Protein AF-B0JVQ8-F1 (afdb_monomer_lite)

Structure (mmCIF, N/CA/C/O backbone):
data_AF-B0JVQ8-F1
#
_entry.id   AF-B0JVQ8-F1
#
loop_
_atom_site.group_PDB
_atom_site.id
_atom_site.type_symbol
_atom_site.label_atom_id
_atom_site.label_alt_id
_atom_site.label_comp_id
_atom_site.label_asym_id
_atom_site.label_entity_id
_atom_site.label_seq_id
_atom_site.pdbx_PDB_ins_code
_atom_site.Cartn_x
_atom_site.Cartn_y
_atom_site.Cartn_z
_atom_site.occupancy
_atom_site.B_iso_or_equiv
_atom_site.auth_seq_id
_atom_site.auth_comp_id
_atom_site.auth_asym_id
_atom_site.auth_atom_id
_atom_site.pdbx_PDB_model_num
ATOM 1 N N . MET A 1 1 ? 41.024 -1.592 -37.793 1.00 49.59 1 MET A N 1
ATOM 2 C CA . MET A 1 1 ? 39.873 -0.798 -37.304 1.00 49.59 1 MET A CA 1
ATOM 3 C C . MET A 1 1 ? 38.625 -1.685 -37.193 1.00 49.59 1 MET A C 1
ATOM 5 O O . MET A 1 1 ? 37.696 -1.521 -37.964 1.00 49.59 1 MET A O 1
ATOM 9 N N . LEU A 1 2 ? 38.610 -2.661 -36.275 1.00 57.81 2 LEU A N 1
ATOM 10 C CA . LEU A 1 2 ? 37.483 -3.607 -36.099 1.00 57.81 2 LEU A CA 1
ATOM 11 C C . LEU A 1 2 ? 36.840 -3.529 -34.699 1.00 57.81 2 LEU A C 1
ATOM 13 O O . LEU A 1 2 ? 35.791 -4.115 -34.461 1.00 57.81 2 LEU A O 1
ATOM 17 N N . LEU A 1 3 ? 37.445 -2.768 -33.779 1.00 57.50 3 LEU A N 1
ATOM 18 C CA . LEU A 1 3 ? 36.949 -2.570 -32.410 1.00 57.50 3 LEU A CA 1
ATOM 19 C C . LEU A 1 3 ? 35.796 -1.554 -32.326 1.00 57.50 3 LEU A C 1
ATOM 21 O O . LEU A 1 3 ? 34.984 -1.630 -31.409 1.00 57.50 3 LEU A O 1
ATOM 25 N N . GLY A 1 4 ? 35.688 -0.635 -33.293 1.00 60.41 4 GLY A N 1
ATOM 26 C CA . GLY A 1 4 ? 34.608 0.358 -33.325 1.00 60.41 4 GLY A CA 1
ATOM 27 C C . GLY A 1 4 ? 33.232 -0.268 -33.562 1.00 60.41 4 GLY A C 1
ATOM 28 O O . GLY A 1 4 ? 32.260 0.126 -32.931 1.00 60.41 4 GLY A O 1
ATOM 29 N N . SER A 1 5 ? 33.155 -1.295 -34.409 1.00 63.97 5 SER A N 1
ATOM 30 C CA . SER A 1 5 ? 31.902 -1.955 -34.799 1.00 63.97 5 SER A CA 1
ATOM 31 C C . SER A 1 5 ? 31.281 -2.769 -33.659 1.00 63.97 5 SER A C 1
ATOM 33 O O . SER A 1 5 ? 30.063 -2.788 -33.499 1.00 63.97 5 SER A O 1
ATOM 35 N N . ILE A 1 6 ? 32.121 -3.417 -32.845 1.00 68.94 6 ILE A N 1
ATOM 36 C CA . ILE A 1 6 ? 31.690 -4.258 -31.717 1.00 68.94 6 ILE A CA 1
ATOM 37 C C . ILE A 1 6 ? 31.199 -3.374 -30.557 1.00 68.94 6 ILE A C 1
ATOM 39 O O . ILE A 1 6 ? 30.150 -3.648 -29.976 1.00 68.94 6 ILE A O 1
ATOM 43 N N . GLY A 1 7 ? 31.903 -2.274 -30.264 1.00 71.50 7 GLY A N 1
ATOM 44 C CA . GLY A 1 7 ? 31.506 -1.335 -29.210 1.00 71.50 7 GLY A CA 1
ATOM 45 C C . GLY A 1 7 ? 30.224 -0.559 -29.531 1.00 71.50 7 GLY A C 1
ATOM 46 O O . GLY A 1 7 ? 29.358 -0.418 -28.667 1.00 71.50 7 GLY A O 1
ATOM 47 N N . LEU A 1 8 ? 30.059 -0.098 -30.779 1.00 78.56 8 LEU A N 1
ATOM 48 C CA . LEU A 1 8 ? 28.872 0.666 -31.181 1.00 78.56 8 LEU A CA 1
ATOM 49 C C . LEU A 1 8 ? 27.601 -0.194 -31.171 1.00 78.56 8 LEU A C 1
ATOM 51 O O . LEU A 1 8 ? 26.558 0.260 -30.710 1.00 78.56 8 LEU A O 1
ATOM 55 N N . GLY A 1 9 ? 27.692 -1.445 -31.638 1.00 80.12 9 GLY A N 1
ATOM 56 C CA . GLY A 1 9 ? 26.560 -2.375 -31.631 1.00 80.12 9 GLY A CA 1
ATOM 57 C C . GLY A 1 9 ? 26.051 -2.670 -30.218 1.00 80.12 9 GLY A C 1
ATOM 58 O O . GLY A 1 9 ? 24.843 -2.706 -29.991 1.00 80.12 9 GLY A O 1
ATOM 59 N N . TRP A 1 10 ? 26.960 -2.806 -29.247 1.00 85.69 10 TRP A N 1
ATOM 60 C CA . TRP A 1 10 ? 26.592 -3.013 -27.844 1.00 85.69 10 TRP A CA 1
ATOM 61 C C . TRP A 1 10 ? 25.919 -1.779 -27.227 1.00 85.69 10 TRP A C 1
ATOM 63 O O . TRP A 1 10 ? 24.903 -1.910 -26.540 1.00 85.69 10 TRP A O 1
ATOM 73 N N . LEU A 1 11 ? 26.434 -0.580 -27.518 1.00 87.25 11 LEU A N 1
ATOM 74 C CA . LEU A 1 11 ? 25.862 0.674 -27.025 1.00 87.25 11 LEU A CA 1
ATOM 75 C C . LEU A 1 11 ? 24.450 0.911 -27.578 1.00 87.25 11 LEU A C 1
ATOM 77 O O . LEU A 1 11 ? 23.534 1.216 -26.816 1.00 87.25 11 LEU A O 1
ATOM 81 N N . VAL A 1 12 ? 24.260 0.720 -28.886 1.00 90.25 12 VAL A N 1
ATOM 82 C CA . VAL A 1 12 ? 22.955 0.898 -29.539 1.00 90.25 12 VAL A CA 1
ATOM 83 C C . VAL A 1 12 ? 21.945 -0.135 -29.038 1.00 90.25 12 VAL A C 1
ATOM 85 O O . VAL A 1 12 ? 20.826 0.240 -28.700 1.00 90.25 12 VAL A O 1
ATOM 88 N N . ASN A 1 13 ? 22.329 -1.410 -28.903 1.00 90.19 13 ASN A N 1
ATOM 89 C CA . ASN A 1 13 ? 21.435 -2.431 -28.346 1.00 90.19 13 ASN A CA 1
ATOM 90 C C . ASN A 1 13 ? 21.031 -2.122 -26.901 1.00 90.19 13 ASN A C 1
ATOM 92 O O . ASN A 1 13 ? 19.857 -2.234 -26.557 1.00 90.19 13 ASN A O 1
ATOM 96 N N . SER A 1 14 ? 21.976 -1.694 -26.064 1.00 91.38 14 SER A N 1
ATOM 97 C CA . SER A 1 14 ? 21.689 -1.339 -24.669 1.00 91.38 14 SER A CA 1
ATOM 98 C C . SER A 1 14 ? 20.749 -0.136 -24.580 1.00 91.38 14 SER A C 1
ATOM 100 O O . SER A 1 14 ? 19.805 -0.141 -23.791 1.00 91.38 14 SER A O 1
ATOM 102 N N . PHE A 1 15 ? 20.956 0.869 -25.436 1.00 95.50 15 PHE A N 1
ATOM 103 C CA . PHE A 1 15 ? 20.071 2.025 -25.539 1.00 95.50 15 PHE A CA 1
ATOM 104 C C . PHE A 1 15 ? 18.660 1.628 -25.993 1.00 95.50 15 PHE A C 1
ATOM 106 O O . PHE A 1 15 ? 17.682 2.049 -25.380 1.00 95.50 15 PHE A O 1
ATOM 113 N N . LEU A 1 16 ? 18.535 0.763 -27.005 1.00 95.25 16 LEU A N 1
ATOM 114 C CA . LEU A 1 16 ? 17.241 0.250 -27.465 1.00 95.25 16 LEU A CA 1
ATOM 115 C C . LEU A 1 16 ? 16.503 -0.535 -26.371 1.00 95.25 16 LEU A C 1
ATOM 117 O O . LEU A 1 16 ? 15.298 -0.355 -26.207 1.00 95.25 16 LEU A O 1
ATOM 121 N N . ILE A 1 17 ? 17.212 -1.359 -25.592 1.00 95.56 17 ILE A N 1
ATOM 122 C CA . ILE A 1 17 ? 16.632 -2.084 -24.451 1.00 95.56 17 ILE A CA 1
ATOM 123 C C . ILE A 1 17 ? 16.139 -1.107 -23.380 1.00 95.56 17 ILE A C 1
ATOM 125 O O . ILE A 1 17 ? 15.042 -1.291 -22.857 1.00 95.56 17 ILE A O 1
ATOM 129 N N . LEU A 1 18 ? 16.906 -0.057 -23.070 1.00 96.19 18 LEU A N 1
ATOM 130 C CA . LEU A 1 18 ? 16.502 0.966 -22.103 1.00 96.19 18 LEU A CA 1
ATOM 131 C C . LEU A 1 18 ? 15.238 1.689 -22.577 1.00 96.19 18 LEU A C 1
ATOM 133 O O . LEU A 1 18 ? 14.283 1.806 -21.815 1.00 96.19 18 LEU A O 1
ATOM 137 N N . VAL A 1 19 ? 15.191 2.108 -23.843 1.00 96.50 19 VAL A N 1
ATOM 138 C CA . VAL A 1 19 ? 14.007 2.752 -24.432 1.00 96.50 19 VAL A CA 1
ATOM 139 C C . VAL A 1 19 ? 12.794 1.823 -24.377 1.00 96.50 19 VAL A C 1
ATOM 141 O O . VAL A 1 19 ? 11.725 2.242 -23.935 1.00 96.50 19 VAL A O 1
ATOM 144 N N . ALA A 1 20 ? 12.953 0.552 -24.754 1.00 96.31 20 ALA A N 1
ATOM 145 C CA . ALA A 1 20 ? 11.885 -0.436 -24.647 1.00 96.31 20 ALA A CA 1
ATOM 146 C C . ALA A 1 20 ? 11.418 -0.593 -23.192 1.00 96.31 20 ALA A C 1
ATOM 148 O O . ALA A 1 20 ? 10.222 -0.522 -22.918 1.00 96.31 20 ALA A O 1
ATOM 149 N N . PHE A 1 21 ? 12.344 -0.738 -22.242 1.00 96.88 21 PHE A N 1
ATOM 150 C CA . PHE A 1 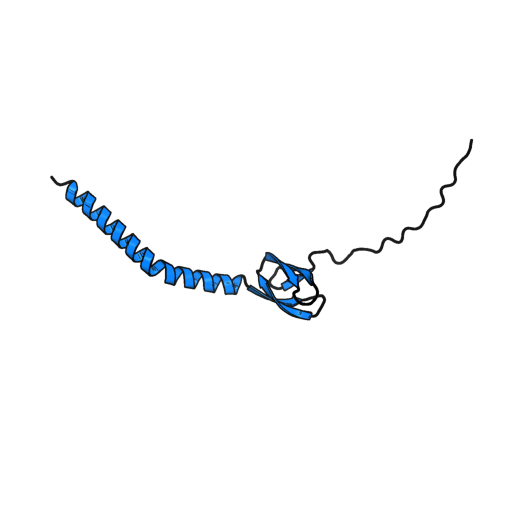21 ? 12.019 -0.826 -20.821 1.00 96.88 21 PHE A CA 1
ATOM 151 C C . PHE A 1 21 ? 11.275 0.416 -20.334 1.00 96.88 21 PHE A C 1
ATOM 153 O O . PHE A 1 21 ? 10.289 0.285 -19.624 1.00 96.88 21 PHE A O 1
ATOM 160 N N . LEU A 1 22 ? 11.677 1.614 -20.752 1.00 96.69 22 LEU A N 1
ATOM 161 C CA . LEU A 1 22 ? 11.014 2.860 -20.378 1.00 96.69 22 LEU A CA 1
ATOM 162 C C . LEU A 1 22 ? 9.558 2.885 -20.865 1.00 96.69 22 LEU A C 1
ATOM 164 O O . LEU A 1 22 ? 8.677 3.274 -20.105 1.00 96.69 22 LEU A O 1
ATOM 168 N N . ILE A 1 23 ? 9.293 2.375 -22.072 1.00 96.38 23 ILE A N 1
ATOM 169 C CA . ILE A 1 23 ? 7.942 2.263 -22.646 1.00 96.38 23 ILE A CA 1
ATOM 170 C C . ILE A 1 23 ? 7.107 1.172 -21.956 1.00 96.38 23 ILE A C 1
ATOM 172 O O . ILE A 1 23 ? 5.923 1.378 -21.693 1.00 96.38 23 ILE A O 1
ATOM 176 N N . PHE A 1 24 ? 7.695 0.014 -21.644 1.00 96.75 24 PHE A N 1
ATOM 177 C CA . PHE A 1 24 ? 6.972 -1.100 -21.016 1.00 96.75 24 PHE A CA 1
ATOM 178 C C . PHE A 1 24 ? 6.807 -0.942 -19.500 1.00 96.75 24 PHE A C 1
ATOM 180 O O . PHE A 1 24 ? 5.818 -1.415 -18.933 1.00 96.75 24 PHE A O 1
ATOM 187 N N . SER A 1 25 ? 7.740 -0.256 -18.838 1.00 96.81 25 SER A N 1
ATOM 188 C CA . SER A 1 25 ? 7.736 -0.041 -17.391 1.00 96.81 25 SER A CA 1
ATOM 189 C C . SER A 1 25 ? 6.427 0.538 -16.851 1.00 96.81 25 SER A C 1
ATOM 191 O O . SER A 1 25 ? 5.952 -0.033 -15.872 1.00 96.81 25 SER A O 1
ATOM 193 N N . PRO A 1 26 ? 5.765 1.558 -17.445 1.00 96.19 26 PRO A N 1
ATOM 194 C CA . PRO A 1 26 ? 4.506 2.067 -16.904 1.00 96.19 26 PRO A CA 1
ATOM 195 C C . PRO A 1 26 ? 3.398 1.011 -16.909 1.00 96.19 26 PRO A C 1
ATOM 197 O O . PRO A 1 26 ? 2.649 0.911 -15.942 1.00 96.19 26 PRO A O 1
ATOM 200 N N . VAL A 1 27 ? 3.314 0.182 -17.954 1.00 96.50 27 VAL A N 1
ATOM 201 C CA . VAL A 1 27 ? 2.289 -0.869 -18.065 1.00 96.50 27 VAL A CA 1
ATOM 202 C C . VAL A 1 27 ? 2.507 -1.943 -17.000 1.00 96.50 27 VAL A C 1
ATOM 204 O O . VAL A 1 27 ? 1.574 -2.336 -16.297 1.00 96.50 27 VAL A O 1
ATOM 207 N N . ILE A 1 28 ? 3.756 -2.386 -16.844 1.00 96.88 28 ILE A N 1
ATOM 208 C CA . ILE A 1 28 ? 4.131 -3.402 -15.855 1.00 96.88 28 ILE A CA 1
ATOM 209 C C . ILE A 1 28 ? 3.959 -2.851 -14.435 1.00 96.88 28 ILE A C 1
ATOM 211 O O . ILE A 1 28 ? 3.344 -3.505 -13.591 1.00 96.88 28 ILE A O 1
ATOM 215 N N . ALA A 1 29 ? 4.447 -1.635 -14.179 1.00 96.56 29 ALA A N 1
ATOM 216 C CA . ALA A 1 29 ? 4.325 -0.959 -12.893 1.00 96.56 29 ALA A CA 1
ATOM 217 C C . ALA A 1 29 ? 2.856 -0.797 -12.496 1.00 96.56 29 ALA A C 1
ATOM 219 O O . ALA A 1 29 ? 2.497 -1.104 -11.361 1.00 96.56 29 ALA A O 1
ATOM 220 N N . TRP A 1 30 ? 1.990 -0.407 -13.435 1.00 97.25 30 TRP A N 1
ATOM 221 C CA . TRP A 1 30 ? 0.554 -0.299 -13.195 1.00 97.25 30 TRP A CA 1
ATOM 222 C C . TRP A 1 30 ? -0.075 -1.642 -12.810 1.00 97.25 30 TRP A C 1
ATOM 224 O O . TRP A 1 30 ? -0.844 -1.719 -11.849 1.00 97.25 30 TRP A O 1
ATOM 234 N N . GLY A 1 31 ? 0.281 -2.720 -13.515 1.00 96.81 31 GLY A N 1
ATOM 235 C CA . GLY A 1 31 ? -0.197 -4.069 -13.212 1.00 96.81 31 GLY A CA 1
ATOM 236 C C . GLY A 1 31 ? 0.220 -4.544 -11.819 1.00 96.81 31 GLY A C 1
ATOM 237 O O . GLY A 1 31 ? -0.626 -4.986 -11.036 1.00 96.81 31 GLY A O 1
ATOM 238 N N . ILE A 1 32 ? 1.505 -4.392 -11.486 1.00 96.75 32 ILE A N 1
ATOM 239 C CA . ILE A 1 32 ? 2.058 -4.750 -10.173 1.00 96.75 32 ILE A CA 1
ATOM 240 C C . ILE A 1 32 ? 1.397 -3.919 -9.073 1.00 96.75 32 ILE A C 1
ATOM 242 O O . ILE A 1 32 ? 0.922 -4.480 -8.087 1.00 96.75 32 ILE A O 1
ATOM 246 N N . PHE A 1 33 ? 1.306 -2.602 -9.253 1.00 96.38 33 PHE A N 1
ATOM 247 C CA . PHE A 1 33 ? 0.693 -1.694 -8.287 1.00 96.38 33 PHE A CA 1
ATOM 248 C C . PHE A 1 33 ? -0.773 -2.055 -8.030 1.00 96.38 33 PHE A C 1
ATOM 250 O O . PHE A 1 33 ? -1.195 -2.199 -6.882 1.00 96.38 33 PHE A O 1
ATOM 257 N N . ARG A 1 34 ? -1.553 -2.302 -9.089 1.00 96.00 34 ARG A N 1
ATOM 258 C CA . ARG A 1 34 ? -2.968 -2.678 -8.969 1.00 96.00 34 ARG A CA 1
ATOM 259 C C . ARG A 1 34 ? -3.164 -4.049 -8.324 1.00 96.00 34 ARG A C 1
ATOM 261 O O . ARG A 1 34 ? -4.163 -4.261 -7.631 1.00 96.00 34 ARG A O 1
ATOM 268 N N . TRP A 1 35 ? -2.265 -4.997 -8.577 1.00 95.31 35 TRP A N 1
ATOM 269 C CA . TRP A 1 35 ? -2.265 -6.294 -7.901 1.00 95.31 35 TRP A CA 1
ATOM 270 C C . TRP A 1 35 ? -1.922 -6.144 -6.415 1.00 95.31 35 TRP A C 1
ATOM 272 O O . TRP A 1 35 ? -2.637 -6.679 -5.568 1.00 95.31 35 TRP A O 1
ATOM 282 N N . TRP A 1 36 ? -0.898 -5.351 -6.098 1.00 94.50 36 TRP A N 1
ATOM 283 C CA . TRP A 1 36 ? -0.474 -5.072 -4.731 1.00 94.50 36 TRP A CA 1
ATOM 284 C C . TRP A 1 36 ? -1.581 -4.397 -3.913 1.00 94.50 36 TRP A C 1
ATOM 286 O O . TRP A 1 36 ? -1.895 -4.883 -2.830 1.00 94.50 36 TRP A O 1
ATOM 296 N N . LEU A 1 37 ? -2.253 -3.367 -4.451 1.00 93.06 37 LEU A N 1
ATOM 297 C CA . LEU A 1 37 ? -3.380 -2.715 -3.771 1.00 93.06 37 LEU A CA 1
ATOM 298 C C . LEU A 1 37 ? -4.460 -3.719 -3.371 1.00 93.06 37 LEU A C 1
ATOM 300 O O . LEU A 1 37 ? -4.891 -3.730 -2.229 1.00 93.06 37 LEU A O 1
ATOM 304 N N . ARG A 1 38 ? -4.869 -4.608 -4.280 1.00 90.75 38 ARG A N 1
ATOM 305 C CA . ARG A 1 38 ? -5.909 -5.606 -3.981 1.00 90.75 38 ARG A CA 1
ATOM 306 C C . ARG A 1 38 ? -5.512 -6.595 -2.885 1.00 90.75 38 ARG A C 1
ATOM 308 O O . ARG A 1 38 ? -6.383 -7.165 -2.247 1.00 90.75 38 ARG A O 1
ATOM 315 N N . ARG A 1 39 ? -4.214 -6.840 -2.695 1.00 89.12 39 ARG A N 1
ATOM 316 C CA . ARG A 1 39 ? -3.694 -7.748 -1.660 1.00 89.12 39 ARG A CA 1
ATOM 317 C C . ARG A 1 39 ? -3.412 -7.039 -0.340 1.00 89.12 39 ARG A C 1
ATOM 319 O O . ARG A 1 39 ? -3.368 -7.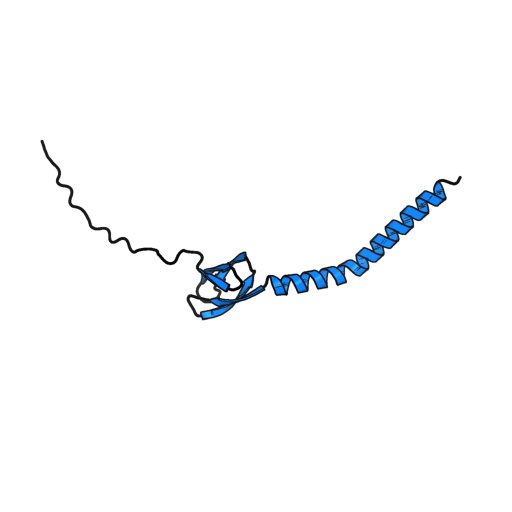702 0.694 1.00 89.12 39 ARG A O 1
ATOM 326 N N . ASN A 1 40 ? -3.170 -5.732 -0.394 1.00 92.62 40 ASN A N 1
ATOM 327 C CA . ASN A 1 40 ? -2.779 -4.939 0.760 1.00 92.62 40 ASN A CA 1
ATOM 328 C C . ASN A 1 40 ? -3.919 -4.088 1.328 1.00 92.62 40 ASN A C 1
ATOM 330 O O . ASN A 1 40 ? -3.814 -3.680 2.473 1.00 92.62 40 ASN A O 1
ATOM 334 N N . LEU A 1 41 ? -4.990 -3.821 0.582 1.00 93.00 41 LEU A N 1
ATOM 335 C CA . LEU A 1 41 ? -6.201 -3.209 1.128 1.00 93.00 41 LEU A CA 1
ATOM 336 C C . LEU A 1 41 ? -7.032 -4.273 1.847 1.00 93.00 41 LEU A C 1
ATOM 338 O O . LEU A 1 41 ? -7.221 -5.380 1.343 1.00 93.00 41 LEU A O 1
ATOM 342 N N . VAL A 1 42 ? -7.518 -3.912 3.025 1.00 93.19 42 VAL A N 1
ATOM 343 C CA . VAL A 1 42 ? -8.422 -4.697 3.859 1.00 93.19 42 VAL A CA 1
ATOM 344 C C . VAL A 1 42 ? -9.665 -3.859 4.085 1.00 93.19 42 VAL A C 1
ATOM 346 O O . VAL A 1 42 ? -9.559 -2.698 4.467 1.00 93.19 42 VAL A O 1
ATOM 349 N N . GLU A 1 43 ? -10.823 -4.448 3.837 1.00 93.62 43 GLU A N 1
ATOM 350 C CA . GLU A 1 43 ? -12.127 -3.828 4.041 1.00 93.62 43 GLU A CA 1
ATOM 351 C C . GLU A 1 43 ? -12.874 -4.665 5.072 1.00 93.62 43 GLU A C 1
ATOM 353 O O . GLU A 1 43 ? -13.075 -5.863 4.874 1.00 93.62 43 GLU A O 1
ATOM 358 N N . ASP A 1 44 ? -13.161 -4.053 6.217 1.00 94.00 44 ASP A N 1
ATOM 359 C CA . ASP A 1 44 ? -13.748 -4.714 7.381 1.00 94.00 44 ASP A CA 1
ATOM 360 C C . ASP A 1 44 ? -14.472 -3.668 8.257 1.00 94.00 44 ASP A C 1
ATOM 362 O O . ASP A 1 44 ? -14.405 -2.459 8.011 1.00 94.00 44 ASP A O 1
ATOM 366 N N . SER A 1 45 ? -15.196 -4.118 9.276 1.00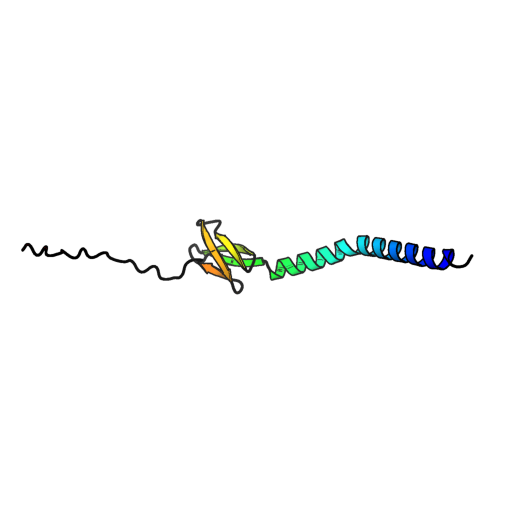 94.50 45 SER A N 1
ATOM 367 C CA . SER A 1 45 ? -15.889 -3.246 10.230 1.00 94.50 45 SER A CA 1
ATOM 368 C C . SER A 1 45 ? -15.026 -2.930 11.453 1.00 94.50 45 SER A C 1
ATOM 370 O O . SER A 1 45 ? -14.308 -3.786 11.967 1.00 94.50 45 SER A O 1
ATOM 372 N N . CYS A 1 46 ? -15.137 -1.712 11.989 1.00 93.06 46 CYS A N 1
ATOM 373 C CA . CYS A 1 46 ? -14.547 -1.365 13.280 1.00 93.06 46 CYS A CA 1
ATOM 374 C C . CYS A 1 46 ? -15.166 -2.230 14.400 1.00 93.06 46 CYS A C 1
ATOM 376 O O . CYS A 1 46 ? -16.384 -2.187 14.580 1.00 93.06 46 CYS A O 1
ATOM 378 N N . PRO A 1 47 ? -14.370 -2.941 15.220 1.00 91.50 47 PRO A N 1
ATOM 379 C CA . PRO A 1 47 ? -14.901 -3.804 16.280 1.00 91.50 47 PRO A CA 1
ATOM 380 C C . PRO A 1 47 ? -15.566 -3.037 17.437 1.00 91.50 47 PRO A C 1
ATOM 382 O O . PRO A 1 47 ? -16.284 -3.642 18.225 1.00 91.50 47 PRO A O 1
ATOM 385 N N . VAL A 1 48 ? -15.333 -1.723 17.552 1.00 91.88 48 VAL A N 1
ATOM 386 C CA . VAL A 1 48 ? -15.882 -0.878 18.629 1.00 91.88 48 VAL A CA 1
ATOM 387 C C . VAL A 1 48 ? -17.184 -0.194 18.212 1.00 91.88 48 VAL A C 1
ATOM 389 O O . VAL A 1 48 ? -18.152 -0.209 18.963 1.00 91.88 48 VAL A O 1
ATOM 392 N N . CYS A 1 49 ? -17.222 0.407 17.017 1.00 93.50 49 CYS A N 1
ATOM 393 C CA . CYS A 1 49 ? -18.369 1.202 16.557 1.00 93.50 49 CYS A CA 1
ATOM 394 C C . CYS A 1 49 ? -19.086 0.645 15.319 1.00 93.50 49 CYS A C 1
ATOM 396 O O . CYS A 1 49 ? -20.013 1.283 14.827 1.00 93.50 49 CYS A O 1
ATOM 398 N N . SER A 1 50 ? -18.680 -0.517 14.798 1.00 93.88 50 SER A N 1
ATOM 399 C CA . SER A 1 50 ? -19.253 -1.174 13.606 1.00 93.88 50 SER A CA 1
ATOM 400 C C . SER A 1 50 ? -19.224 -0.358 12.303 1.00 93.88 50 SER A C 1
ATOM 402 O O . SER A 1 50 ? -19.902 -0.700 11.343 1.00 93.88 50 SER A O 1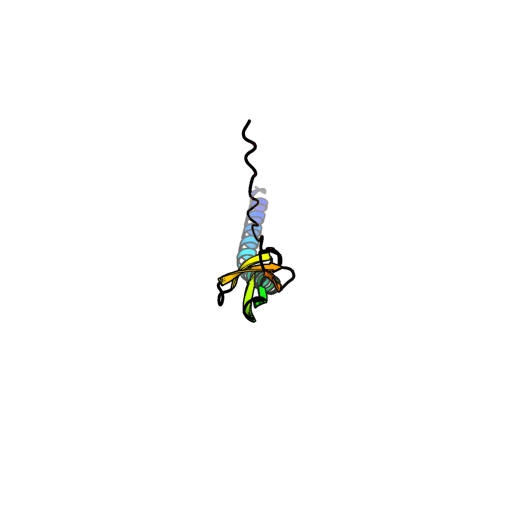
ATOM 404 N N . TYR A 1 51 ? -18.427 0.710 12.240 1.00 94.94 51 TYR A N 1
ATOM 405 C CA . TYR A 1 51 ? -18.233 1.482 11.013 1.00 94.94 51 TYR A CA 1
ATOM 406 C C . TYR A 1 51 ? -17.354 0.719 10.013 1.00 94.94 51 TYR A C 1
ATOM 408 O O . TYR A 1 51 ? -16.250 0.304 10.372 1.00 94.94 51 TYR A O 1
ATOM 416 N N . GLU A 1 52 ? -17.816 0.559 8.774 1.00 95.00 52 GLU A N 1
ATOM 417 C CA . GLU A 1 52 ? -17.065 -0.078 7.685 1.00 95.00 52 GLU A CA 1
ATOM 418 C C . GLU A 1 52 ? -16.097 0.905 7.027 1.00 95.00 52 GLU A C 1
ATOM 420 O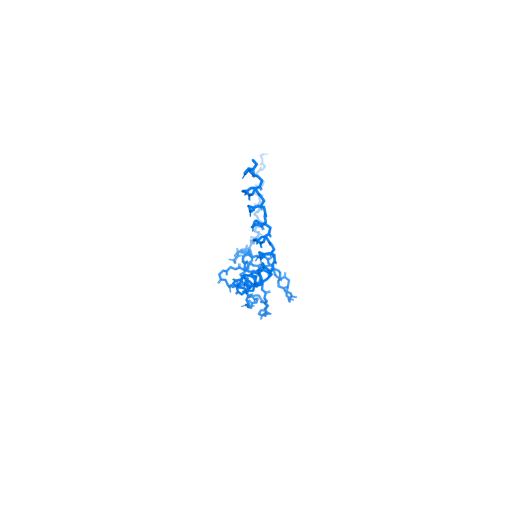 O . GLU A 1 52 ? -16.474 2.011 6.638 1.00 95.00 52 GLU A O 1
ATOM 425 N N . PHE A 1 53 ? -14.833 0.503 6.896 1.00 94.25 53 PHE A N 1
ATOM 426 C CA . PHE A 1 53 ? -13.824 1.303 6.211 1.00 94.25 53 PHE A CA 1
ATOM 427 C C . PHE A 1 53 ? -12.699 0.436 5.649 1.00 94.25 53 PHE A C 1
ATOM 429 O O . PHE A 1 53 ? -12.539 -0.735 5.992 1.00 94.25 53 PHE A O 1
ATOM 436 N N . THR A 1 54 ? -11.893 1.029 4.772 1.00 94.25 54 THR A N 1
ATOM 437 C CA . THR A 1 54 ? -10.723 0.368 4.197 1.00 94.25 54 THR A CA 1
ATOM 438 C C . THR A 1 54 ? -9.449 0.810 4.908 1.00 94.25 54 THR A C 1
ATOM 440 O O . THR A 1 54 ? -9.197 2.003 5.076 1.00 94.25 54 THR A O 1
ATOM 443 N N . GLY A 1 55 ? -8.613 -0.154 5.277 1.00 92.19 55 GLY A N 1
ATOM 444 C CA . GLY A 1 55 ? -7.284 0.059 5.841 1.00 92.19 55 GLY A CA 1
ATOM 445 C C . GLY A 1 55 ? -6.215 -0.697 5.059 1.00 92.19 55 GLY A C 1
ATOM 446 O O . GLY A 1 55 ? -6.506 -1.610 4.286 1.00 92.19 55 GLY A O 1
ATOM 447 N N . PHE A 1 56 ? -4.952 -0.331 5.260 1.00 92.06 56 PHE A N 1
ATOM 448 C CA . PHE A 1 56 ? -3.838 -1.116 4.739 1.00 92.06 56 PHE A CA 1
ATOM 449 C C . PHE A 1 56 ? -3.515 -2.276 5.687 1.00 92.06 56 PHE A C 1
ATOM 451 O O . PHE A 1 56 ? -3.537 -2.151 6.909 1.00 92.06 56 PHE A O 1
ATOM 458 N N . ASN A 1 57 ? -3.207 -3.435 5.121 1.00 89.38 57 ASN A N 1
ATOM 459 C CA . ASN A 1 57 ? -2.805 -4.612 5.868 1.00 89.38 57 ASN A CA 1
ATOM 460 C C . ASN A 1 57 ?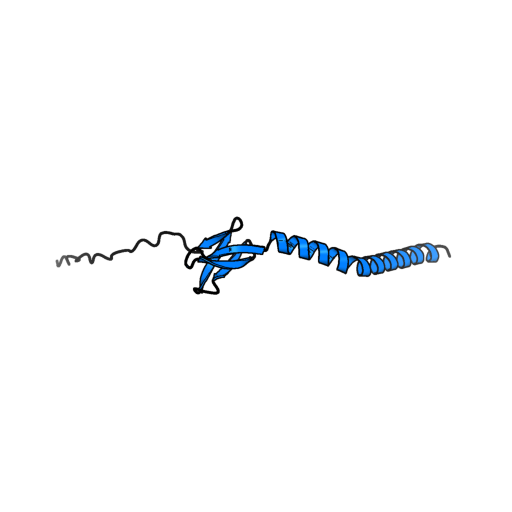 -1.466 -4.353 6.568 1.00 89.38 57 ASN A C 1
ATOM 462 O O . ASN A 1 57 ? -0.582 -3.703 6.008 1.00 89.38 57 ASN A O 1
ATOM 466 N N . ARG A 1 58 ? -1.293 -4.910 7.772 1.00 85.06 58 ARG A N 1
ATOM 467 C CA . ARG A 1 58 ? -0.073 -4.789 8.591 1.00 85.06 58 ARG A CA 1
ATOM 468 C C . ARG A 1 58 ? 0.285 -3.356 9.004 1.00 85.06 58 ARG A C 1
ATOM 470 O O . ARG A 1 58 ? 1.426 -3.118 9.390 1.00 85.06 58 ARG A O 1
ATOM 477 N N . THR A 1 59 ? -0.665 -2.425 8.958 1.00 88.31 59 THR A N 1
ATOM 478 C CA . THR A 1 59 ? -0.490 -1.066 9.487 1.00 88.31 59 THR A CA 1
ATOM 479 C C . THR A 1 59 ? -1.398 -0.817 10.683 1.00 88.31 59 THR A C 1
ATOM 481 O O . THR A 1 59 ? -2.446 -1.451 10.830 1.00 88.31 59 THR A O 1
ATOM 484 N N . GLU A 1 60 ? -0.981 0.113 11.534 1.00 92.19 60 GLU A N 1
ATOM 485 C CA . GLU A 1 60 ? -1.818 0.699 12.578 1.00 92.19 60 GLU A CA 1
ATOM 486 C C . GLU A 1 60 ? -2.586 1.878 11.973 1.00 92.19 60 GLU A C 1
ATOM 488 O O . GLU A 1 60 ? -2.047 2.634 11.162 1.00 92.19 60 GLU A O 1
ATOM 493 N N . CYS A 1 61 ? -3.865 2.000 12.304 1.00 91.81 61 CYS A N 1
ATOM 494 C CA . CYS A 1 61 ? -4.767 3.004 11.752 1.00 91.81 61 CYS A CA 1
ATOM 495 C C . CYS A 1 61 ? -5.788 3.425 12.808 1.00 91.81 61 CYS A C 1
ATOM 497 O O . CYS A 1 61 ? -6.089 2.663 13.721 1.00 91.81 61 CYS A O 1
ATOM 499 N N . GLN A 1 62 ? -6.318 4.639 12.698 1.00 92.75 62 GLN A N 1
ATOM 500 C CA . GLN A 1 62 ? -7.387 5.108 13.578 1.00 92.75 62 GLN A CA 1
ATOM 501 C C . GLN A 1 62 ? -8.724 5.011 12.854 1.00 92.75 62 GLN A C 1
ATOM 503 O O . GLN A 1 62 ? -8.816 5.353 11.673 1.00 92.75 62 GLN A O 1
ATOM 508 N N . CYS A 1 63 ? -9.760 4.546 13.552 1.00 93.12 63 CYS A N 1
ATOM 509 C CA . CYS A 1 63 ? -11.102 4.520 12.985 1.00 93.12 63 CYS A CA 1
ATOM 510 C C . CYS A 1 63 ? -11.575 5.957 12.693 1.00 93.12 63 CYS A C 1
ATOM 512 O O . CYS A 1 63 ? -11.593 6.776 13.613 1.00 93.12 63 CYS A O 1
ATOM 514 N N . PRO A 1 64 ? -12.024 6.277 11.466 1.00 94.06 64 PRO A N 1
ATOM 515 C CA . PRO A 1 64 ? -12.464 7.630 11.117 1.00 94.06 64 PRO A CA 1
ATOM 516 C C . PRO A 1 64 ? -13.769 8.055 11.812 1.00 94.06 64 PRO A C 1
ATOM 518 O O . PRO A 1 64 ? -14.079 9.241 11.831 1.00 94.06 64 PRO A O 1
ATOM 521 N N . ASN A 1 65 ? -14.530 7.109 12.376 1.00 94.94 65 ASN A N 1
ATOM 522 C CA . ASN A 1 65 ? -15.796 7.386 13.055 1.00 94.94 65 ASN A CA 1
ATOM 523 C C . ASN A 1 65 ? -15.638 7.584 14.574 1.00 94.94 65 ASN A C 1
ATOM 525 O O . ASN A 1 65 ? -16.186 8.532 15.124 1.00 94.94 65 ASN A O 1
ATOM 529 N N . CYS A 1 66 ? -14.897 6.705 15.261 1.00 93.25 66 CYS A N 1
ATOM 530 C CA . CYS A 1 66 ? -14.754 6.754 16.725 1.00 93.25 66 CYS A CA 1
ATOM 531 C C . CYS A 1 66 ? -13.354 7.142 17.228 1.00 93.25 66 CYS A C 1
ATOM 533 O O . CYS A 1 66 ? -13.187 7.339 18.426 1.00 93.25 66 CYS A O 1
ATOM 535 N N . GLY A 1 67 ? -12.349 7.237 16.352 1.00 91.81 67 GLY A N 1
ATOM 536 C CA . GLY A 1 67 ? -10.971 7.568 16.735 1.00 91.81 67 GLY A CA 1
ATOM 537 C C . GLY A 1 67 ? -10.187 6.429 17.398 1.00 91.81 67 GLY A C 1
ATOM 538 O O . GLY A 1 67 ? -9.044 6.640 17.798 1.00 91.81 67 GLY A O 1
ATOM 539 N N . GLU A 1 68 ? -10.760 5.225 17.500 1.00 91.31 68 GLU A N 1
ATOM 540 C CA . GLU A 1 68 ? -10.103 4.084 18.148 1.00 91.31 68 GLU A CA 1
ATOM 541 C C . GLU A 1 68 ? -8.825 3.664 17.392 1.00 91.31 68 GLU A C 1
ATOM 543 O O . GLU A 1 68 ? -8.883 3.490 16.166 1.00 91.31 68 GLU A O 1
ATOM 548 N N . PRO A 1 69 ? -7.686 3.459 18.085 1.00 91.38 69 PRO A N 1
ATOM 549 C CA . PRO A 1 69 ? -6.486 2.880 17.493 1.00 91.38 69 PRO A CA 1
ATOM 550 C C . PRO A 1 69 ? -6.668 1.383 17.196 1.00 91.38 69 PRO A C 1
ATOM 552 O O . PRO A 1 69 ? -6.835 0.544 18.082 1.00 91.38 69 PRO A O 1
ATOM 555 N N . LEU A 1 70 ? -6.570 1.034 15.919 1.00 92.44 70 LEU A N 1
ATOM 556 C CA . LEU A 1 70 ? -6.742 -0.314 15.395 1.00 92.44 70 LEU A CA 1
ATOM 557 C C . LEU A 1 70 ? -5.472 -0.784 14.687 1.00 92.44 70 LEU A C 1
ATOM 559 O O . LEU A 1 70 ? -4.719 -0.006 14.102 1.00 92.44 70 LEU A O 1
ATOM 563 N N . LYS A 1 71 ? -5.267 -2.095 14.670 1.00 92.06 71 LYS A N 1
ATOM 564 C CA . LYS A 1 71 ? -4.243 -2.768 13.877 1.00 92.06 71 LYS A CA 1
ATOM 565 C C . LYS A 1 71 ? -4.907 -3.683 12.867 1.00 92.06 71 LYS A C 1
ATOM 567 O O . LYS A 1 71 ? -5.857 -4.389 13.190 1.00 92.06 71 LYS A O 1
ATOM 572 N N . VAL A 1 72 ? -4.393 -3.701 11.642 1.00 91.56 72 VAL A N 1
ATOM 573 C CA . VAL A 1 72 ? -4.889 -4.616 10.610 1.00 91.56 72 VAL A CA 1
ATOM 574 C C . VAL A 1 72 ? -4.067 -5.898 10.628 1.00 91.56 72 VAL A C 1
ATOM 576 O O . VAL A 1 72 ? -2.882 -5.893 10.279 1.00 91.56 72 VAL A O 1
ATOM 579 N N . ALA A 1 73 ? -4.686 -7.007 11.026 1.00 88.38 73 ALA A N 1
ATOM 580 C CA . ALA A 1 73 ? -4.042 -8.314 11.101 1.00 88.38 73 ALA A CA 1
ATOM 581 C C . ALA A 1 73 ? -4.967 -9.406 10.557 1.00 88.38 73 ALA A C 1
ATOM 583 O O . ALA A 1 73 ? -6.159 -9.432 10.841 1.00 88.38 73 ALA A O 1
ATOM 584 N N . GLY A 1 74 ? -4.423 -10.316 9.744 1.00 85.44 74 GLY A N 1
ATOM 585 C CA . GLY A 1 74 ? -5.203 -11.434 9.196 1.00 85.44 74 GLY A CA 1
ATOM 586 C C . GLY A 1 74 ? -6.364 -11.017 8.284 1.00 85.44 74 GLY A C 1
ATOM 587 O O . GLY A 1 74 ? -7.303 -11.788 8.122 1.00 85.44 74 GLY A O 1
ATOM 588 N N . GLY A 1 75 ? -6.311 -9.815 7.699 1.00 87.88 75 GLY A N 1
ATOM 589 C CA . GLY A 1 75 ? -7.403 -9.281 6.880 1.00 87.88 75 GLY A CA 1
ATOM 590 C C . GLY A 1 75 ? -8.586 -8.749 7.690 1.00 87.88 75 GLY A C 1
ATOM 591 O O . GLY A 1 75 ? -9.673 -8.652 7.135 1.00 87.88 75 GLY A O 1
ATOM 592 N N . LYS A 1 76 ? -8.386 -8.434 8.975 1.00 90.50 76 LYS A N 1
ATOM 593 C CA . LYS A 1 76 ? -9.404 -7.851 9.853 1.00 90.50 76 LYS A CA 1
ATOM 594 C C . LYS A 1 76 ? -8.851 -6.716 10.706 1.00 90.50 76 LYS A C 1
ATOM 596 O O . LYS A 1 76 ? -7.637 -6.647 10.934 1.00 90.50 76 LYS A O 1
ATOM 601 N N . PHE A 1 77 ? -9.741 -5.863 11.202 1.00 93.56 77 PHE A N 1
ATOM 602 C CA . PHE A 1 77 ? -9.415 -4.858 12.210 1.00 93.56 77 PHE A CA 1
ATOM 603 C C . PHE A 1 77 ? -9.423 -5.477 13.609 1.00 93.56 77 PHE A C 1
ATOM 605 O O . PHE A 1 77 ? -10.415 -6.049 14.054 1.00 93.56 77 PHE A O 1
ATOM 612 N N . ILE A 1 78 ? -8.306 -5.341 14.322 1.00 90.62 78 ILE A N 1
ATOM 613 C CA . ILE A 1 78 ? -8.164 -5.736 15.725 1.00 90.62 78 ILE A CA 1
ATOM 614 C C . ILE A 1 78 ? -7.786 -4.518 16.569 1.00 90.62 78 ILE A C 1
ATOM 616 O O . ILE A 1 78 ? -7.154 -3.585 16.077 1.00 90.62 78 ILE A O 1
ATOM 620 N N . ILE A 1 79 ? -8.173 -4.518 17.840 1.00 87.75 79 ILE A N 1
ATOM 621 C CA . ILE A 1 79 ? -7.815 -3.452 18.783 1.00 87.75 79 ILE A CA 1
ATOM 622 C C . ILE A 1 79 ? -6.304 -3.525 19.054 1.00 87.75 79 ILE A C 1
ATOM 624 O O . ILE A 1 79 ? -5.743 -4.619 19.156 1.00 87.75 79 ILE A O 1
ATOM 628 N N . LEU A 1 80 ? -5.631 -2.370 19.112 1.00 80.69 80 LEU A N 1
ATOM 629 C CA . LEU A 1 80 ? -4.180 -2.315 19.326 1.00 80.69 80 LEU A CA 1
ATOM 630 C C . LEU A 1 80 ? -3.789 -2.743 20.754 1.00 80.69 80 LEU A C 1
ATOM 632 O O . LEU A 1 80 ? -2.741 -3.355 20.960 1.00 80.69 80 LEU A O 1
ATOM 636 N N . THR A 1 81 ? -4.641 -2.442 21.731 1.00 66.75 81 THR A N 1
ATOM 637 C CA . THR A 1 81 ? -4.500 -2.834 23.136 1.00 66.75 81 THR A CA 1
ATOM 638 C C . THR A 1 81 ? -5.073 -4.233 23.409 1.00 66.75 81 THR A C 1
ATOM 640 O O . THR A 1 81 ? -6.067 -4.632 22.797 1.00 66.75 81 THR A O 1
ATOM 643 N N . PRO A 1 82 ? -4.476 -5.006 24.338 1.00 58.06 82 PRO A N 1
ATOM 644 C CA . PRO A 1 82 ? -5.021 -6.299 24.732 1.00 58.06 82 PRO A CA 1
ATOM 645 C C . PRO A 1 82 ? -6.411 -6.131 25.372 1.00 58.06 82 PRO A C 1
ATOM 647 O O . PRO A 1 82 ? -6.596 -5.215 26.177 1.00 58.06 82 PRO A O 1
ATOM 650 N N . PRO A 1 83 ? -7.377 -7.024 25.098 1.00 55.16 83 PRO A N 1
ATOM 651 C CA . PRO A 1 83 ? -8.620 -7.077 25.855 1.00 55.16 83 PRO A CA 1
ATOM 652 C C . PRO A 1 83 ? -8.293 -7.557 27.275 1.00 55.16 83 PRO A C 1
ATOM 654 O O . PRO A 1 83 ? -8.122 -8.752 27.503 1.00 55.16 83 PRO A O 1
ATOM 657 N N . GLY A 1 84 ? -8.124 -6.635 28.225 1.00 54.47 84 GLY A N 1
ATOM 658 C CA . GLY A 1 84 ? -7.811 -7.030 29.600 1.00 54.47 84 GLY A CA 1
ATOM 659 C C . GLY A 1 84 ? -7.150 -5.991 30.497 1.00 54.47 84 GLY A C 1
ATOM 660 O O . GLY A 1 84 ? -6.380 -6.388 31.368 1.00 54.47 84 GLY A O 1
ATOM 661 N N . THR A 1 85 ? -7.428 -4.693 30.348 1.00 60.16 85 THR A N 1
ATOM 662 C CA . THR A 1 85 ? -7.146 -3.766 31.455 1.00 60.16 85 THR A CA 1
ATOM 663 C C . THR A 1 85 ? -8.091 -4.126 32.599 1.00 60.16 85 THR A C 1
ATOM 665 O O . THR A 1 85 ? -9.271 -3.792 32.573 1.00 60.16 85 THR A O 1
ATOM 668 N N . ILE A 1 86 ? -7.587 -4.899 33.558 1.00 62.69 86 ILE A N 1
ATOM 669 C CA . ILE A 1 86 ? -8.288 -5.225 34.797 1.00 62.69 86 ILE A CA 1
ATOM 670 C C . ILE A 1 86 ? -8.305 -3.949 35.643 1.00 62.69 86 ILE A C 1
ATOM 672 O O . ILE A 1 86 ? -7.242 -3.417 35.962 1.00 62.69 86 ILE A O 1
ATOM 676 N N . ASP A 1 87 ? -9.499 -3.470 35.997 1.00 55.47 87 ASP A N 1
ATOM 677 C CA . ASP A 1 87 ? -9.684 -2.383 36.960 1.00 55.47 87 ASP A CA 1
ATOM 678 C C . ASP A 1 87 ? -9.050 -2.771 38.301 1.00 55.47 87 ASP A C 1
ATOM 680 O O . ASP A 1 87 ? -9.548 -3.629 39.035 1.00 55.47 87 ASP A O 1
ATOM 684 N N . VAL A 1 88 ? -7.919 -2.146 38.624 1.00 67.75 88 VAL A N 1
ATOM 685 C CA . VAL A 1 88 ? -7.279 -2.286 39.931 1.00 67.75 88 VAL A CA 1
ATOM 686 C C . VAL A 1 88 ? -8.046 -1.401 40.911 1.00 67.75 88 VAL A C 1
ATOM 688 O O . VAL A 1 88 ? -7.847 -0.189 40.947 1.00 67.75 88 VAL A O 1
ATOM 691 N N . GLN A 1 89 ? -8.916 -1.995 41.731 1.00 68.62 89 GLN A N 1
ATOM 692 C CA . GLN A 1 89 ? -9.425 -1.307 42.918 1.00 68.62 89 GLN A CA 1
ATOM 693 C C . GLN A 1 89 ? -8.294 -1.222 43.943 1.00 68.62 89 GLN A C 1
ATOM 695 O O . GLN A 1 89 ? -7.918 -2.218 44.563 1.00 68.62 89 GLN A O 1
ATOM 700 N N . ALA A 1 90 ? -7.724 -0.027 44.096 1.00 74.31 90 ALA A N 1
ATOM 701 C CA . ALA A 1 90 ? -6.791 0.261 45.170 1.00 74.31 90 ALA A CA 1
ATOM 702 C C . ALA A 1 90 ? -7.544 0.179 46.505 1.00 74.31 90 ALA A C 1
ATOM 704 O O . ALA A 1 90 ? -8.364 1.036 46.822 1.00 74.31 90 ALA A O 1
ATOM 705 N N . ILE A 1 91 ? -7.289 -0.878 47.273 1.00 77.75 91 ILE A N 1
ATOM 706 C CA . ILE A 1 91 ? -7.729 -0.963 48.665 1.00 77.75 91 ILE A CA 1
ATOM 707 C C . ILE A 1 91 ? -6.629 -0.315 49.503 1.00 77.75 91 ILE A C 1
ATOM 709 O O . ILE A 1 91 ? -5.499 -0.804 49.534 1.00 77.75 91 ILE A O 1
ATOM 713 N N . GLU A 1 92 ? -6.948 0.796 50.164 1.00 71.56 92 GLU A N 1
ATOM 714 C CA . GLU A 1 92 ? -6.035 1.445 51.103 1.00 71.56 92 GLU A CA 1
ATOM 715 C C . GLU A 1 92 ? -5.792 0.515 52.298 1.00 71.56 92 GLU A C 1
ATOM 717 O O . GLU A 1 92 ? -6.705 0.202 53.065 1.00 71.56 92 GLU A O 1
ATOM 722 N N . VAL A 1 93 ? -4.555 0.035 52.446 1.00 77.50 93 VAL A N 1
ATOM 723 C CA . VAL A 1 93 ? -4.147 -0.771 53.601 1.00 77.50 93 VAL A CA 1
ATOM 724 C C . VAL A 1 93 ? -3.705 0.185 54.714 1.00 77.50 93 VAL A C 1
ATOM 726 O O . VAL A 1 93 ? -2.696 0.872 54.538 1.00 77.50 93 VAL A O 1
ATOM 729 N N . PRO A 1 94 ? -4.398 0.242 55.867 1.00 70.50 94 PRO A N 1
ATOM 730 C CA . PRO A 1 94 ? -3.955 1.059 56.988 1.00 70.50 94 PRO A CA 1
ATOM 731 C C . PRO A 1 94 ? -2.654 0.483 57.558 1.00 70.50 94 PRO A C 1
ATOM 733 O O . PRO A 1 94 ? -2.619 -0.637 58.076 1.00 70.50 94 PRO A O 1
ATOM 736 N N . THR A 1 95 ? -1.565 1.244 57.460 1.00 72.81 95 THR A N 1
ATOM 737 C CA . THR A 1 95 ? -0.283 0.888 58.068 1.00 72.81 95 THR A CA 1
ATOM 738 C C . THR A 1 95 ? -0.349 1.163 59.570 1.00 72.81 95 THR A C 1
ATOM 740 O O . THR A 1 95 ? -0.502 2.301 60.008 1.00 72.81 95 THR A O 1
ATOM 743 N N . ARG A 1 96 ? -0.246 0.111 60.395 1.00 71.31 96 ARG A N 1
ATOM 744 C CA . ARG A 1 96 ? 0.019 0.284 61.830 1.00 71.31 96 ARG A CA 1
ATOM 745 C C . ARG A 1 96 ? 1.453 0.787 61.974 1.00 71.31 96 ARG A C 1
ATOM 747 O O . ARG A 1 96 ? 2.389 0.028 61.742 1.00 71.31 96 ARG A O 1
ATOM 754 N N . GLN A 1 97 ? 1.602 2.061 62.317 1.00 65.81 97 GLN A N 1
ATOM 755 C CA . GLN A 1 97 ? 2.850 2.606 62.839 1.00 65.81 97 GLN A CA 1
ATOM 756 C C . GLN A 1 97 ? 3.120 1.875 64.164 1.00 65.81 97 GLN A C 1
ATOM 758 O O . GLN A 1 97 ? 2.327 1.990 65.097 1.00 65.81 97 GLN A O 1
ATOM 763 N N . LEU A 1 98 ? 4.156 1.033 64.208 1.00 68.75 98 LEU A N 1
ATOM 764 C CA . LEU A 1 98 ? 4.709 0.566 65.477 1.00 68.75 98 LEU A CA 1
ATOM 765 C C . LEU A 1 98 ? 5.632 1.680 65.971 1.00 68.75 98 LEU A C 1
ATOM 767 O O . LEU A 1 98 ? 6.652 1.954 65.345 1.00 68.75 98 LEU A O 1
ATOM 771 N N . GLU A 1 99 ? 5.213 2.346 67.037 1.00 66.56 99 GLU A N 1
ATOM 772 C CA . GLU A 1 99 ? 6.012 3.313 67.783 1.00 66.56 99 GLU A CA 1
ATOM 773 C C . GLU A 1 99 ? 6.725 2.534 68.904 1.00 66.56 99 GLU A C 1
ATOM 775 O O . GLU A 1 99 ? 6.054 1.830 69.666 1.00 66.56 99 GLU A O 1
ATOM 780 N N . ASP A 1 100 ? 8.062 2.601 68.935 1.00 52.09 100 ASP A N 1
ATOM 781 C CA . ASP A 1 100 ? 8.926 2.121 70.032 1.00 52.09 100 ASP A CA 1
ATOM 782 C C . ASP A 1 100 ? 8.913 3.095 71.226 1.00 52.09 100 ASP A C 1
ATOM 784 O O . ASP A 1 100 ? 8.929 4.328 70.987 1.00 52.09 100 ASP A O 1
#

Secondary structure (DSSP, 8-state):
--HHHHHHHHHHHHHHHHHHHHHHHHHHHHHHHHHHHHHHEEEEE-TTT--EEEEETT-EEE-TTT--EEEEETTEEEESS-S-----------------

Foldseek 3Di:
DPVVVVVVVVVVVVVVVVVVCVVCVVVVVVVVVVVVCVVQKAWEADPPPRHIDIDGAQDWDADPPPRFIWHHYPSYTDHPDDPDPDPDDDDDDDDPPDDD

Sequence (100 aa):
MLLGSIGLGWLVNSFLILVAFLIFSPVIAWGIFRWWLRRNLVEDSCPVCSYEFTGFNRTECQCPNCGEPLKVAGGKFIILTPPGTIDVQAIEVPTRQLED

Organism: Microcystis aeruginosa (strain NIES-843 / IAM M-2473) (NCBI:txid449447)

pLDDT: mean 85.0, std 13.39, range [49.59, 97.25]

Radius of gyration: 30.63 Å; chains: 1; bounding box: 59×19×107 Å